Protein AF-A0A2R3J5T4-F1 (afdb_monomer)

Structure (mmCIF, N/CA/C/O backbone):
data_AF-A0A2R3J5T4-F1
#
_entry.id   AF-A0A2R3J5T4-F1
#
loop_
_atom_site.group_PDB
_atom_site.id
_atom_site.type_symbol
_atom_site.label_atom_id
_atom_site.label_alt_id
_atom_site.label_comp_id
_atom_site.label_asym_id
_atom_site.label_entity_id
_atom_site.label_seq_id
_atom_site.pdbx_PDB_ins_code
_atom_site.Cartn_x
_atom_site.Cartn_y
_atom_site.Cartn_z
_atom_site.occupancy
_atom_site.B_iso_or_equiv
_atom_site.auth_seq_id
_atom_site.auth_comp_id
_atom_site.auth_asym_id
_atom_site.auth_atom_id
_atom_site.pdbx_PDB_model_num
ATOM 1 N N . MET A 1 1 ? -7.617 -5.699 -31.064 1.00 36.50 1 MET A N 1
ATOM 2 C CA . MET A 1 1 ? -8.218 -4.604 -30.279 1.00 36.50 1 MET A CA 1
ATOM 3 C C . MET A 1 1 ? -7.079 -3.881 -29.581 1.00 36.50 1 MET A C 1
ATOM 5 O O . MET A 1 1 ? -6.559 -4.405 -28.608 1.00 36.50 1 MET A O 1
ATOM 9 N N . MET A 1 2 ? -6.575 -2.788 -30.160 1.00 44.34 2 MET A N 1
ATOM 10 C CA . MET A 1 2 ? -5.484 -2.018 -29.552 1.00 44.34 2 MET A CA 1
ATOM 11 C C . MET A 1 2 ? -6.089 -1.100 -28.495 1.00 44.34 2 MET A C 1
ATOM 13 O O . MET A 1 2 ? -6.813 -0.168 -28.833 1.00 44.34 2 MET A O 1
ATOM 17 N N . GLY A 1 3 ? -5.828 -1.404 -27.223 1.00 58.00 3 GLY A N 1
ATOM 18 C CA . GLY A 1 3 ? -5.990 -0.423 -26.159 1.00 58.00 3 GLY A CA 1
ATOM 19 C C . GLY A 1 3 ? -5.060 0.750 -26.448 1.00 58.00 3 GLY A C 1
ATOM 20 O O . GLY A 1 3 ? -3.893 0.540 -26.791 1.00 58.00 3 GLY A O 1
ATOM 21 N N . VAL A 1 4 ? -5.602 1.964 -26.366 1.00 61.31 4 VAL A N 1
ATOM 22 C CA . VAL A 1 4 ? -4.832 3.206 -26.446 1.00 61.31 4 VAL A CA 1
ATOM 23 C C . VAL A 1 4 ? -3.703 3.103 -25.423 1.00 61.31 4 VAL A C 1
ATOM 25 O O . VAL A 1 4 ? -3.964 2.919 -24.234 1.00 61.31 4 VAL A O 1
ATOM 28 N N . GLN A 1 5 ? -2.456 3.124 -25.894 1.00 51.78 5 GLN A N 1
ATOM 29 C CA . GLN A 1 5 ? -1.310 3.255 -25.001 1.00 51.78 5 GLN A CA 1
ATOM 30 C C . GLN A 1 5 ? -1.425 4.643 -24.367 1.00 51.78 5 GLN A C 1
ATOM 32 O O . GLN A 1 5 ? -1.584 5.606 -25.122 1.00 51.78 5 GLN A O 1
ATOM 37 N N . PRO A 1 6 ? -1.425 4.762 -23.032 1.00 54.03 6 PRO A N 1
ATOM 38 C CA . PRO A 1 6 ? -1.503 6.068 -22.401 1.00 54.03 6 PRO A CA 1
ATOM 39 C C . PRO A 1 6 ? -0.295 6.900 -22.858 1.00 54.03 6 PRO A C 1
ATOM 41 O O . PRO A 1 6 ? 0.839 6.419 -22.869 1.00 54.03 6 PRO A O 1
ATOM 44 N N . GLU A 1 7 ? -0.579 8.103 -23.356 1.00 53.91 7 GLU A N 1
ATOM 45 C CA . GLU A 1 7 ? 0.400 9.039 -23.927 1.00 53.91 7 GLU A CA 1
ATOM 46 C C . GLU A 1 7 ? 1.378 9.573 -22.869 1.00 53.91 7 GLU A C 1
ATOM 48 O O . GLU A 1 7 ? 2.552 9.801 -23.159 1.00 53.91 7 GLU A O 1
ATOM 53 N N . ASP A 1 8 ? 0.907 9.628 -21.625 1.00 53.88 8 ASP A N 1
ATOM 54 C CA . ASP A 1 8 ? 1.688 9.812 -20.412 1.00 53.88 8 ASP A CA 1
ATOM 55 C C . ASP A 1 8 ? 1.848 8.443 -19.737 1.00 53.88 8 ASP A C 1
ATOM 57 O O . ASP A 1 8 ? 0.887 7.683 -19.653 1.00 53.88 8 ASP A O 1
ATOM 61 N N . GLY A 1 9 ? 3.061 8.084 -1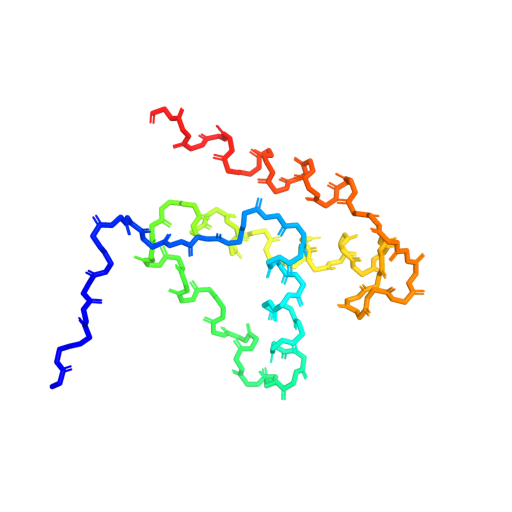9.309 1.00 56.16 9 GLY A N 1
ATOM 62 C CA . GLY A 1 9 ? 3.403 6.738 -18.821 1.00 56.16 9 GLY A CA 1
ATOM 63 C C . GLY A 1 9 ? 2.417 6.127 -17.811 1.00 56.16 9 GLY A C 1
ATOM 64 O O . GLY A 1 9 ? 1.638 6.820 -17.170 1.00 56.16 9 GLY A O 1
ATOM 65 N N . PHE A 1 10 ? 2.453 4.798 -17.658 1.00 62.53 10 PHE A N 1
ATOM 66 C CA . PHE A 1 10 ? 1.541 4.060 -16.776 1.00 62.53 10 PHE A CA 1
ATOM 67 C C . PHE A 1 10 ? 1.381 4.727 -15.397 1.00 62.53 10 PHE A C 1
ATOM 69 O O . PHE A 1 10 ? 2.316 4.735 -14.596 1.00 62.53 10 PHE A O 1
ATOM 76 N N . CYS A 1 11 ? 0.182 5.251 -15.113 1.00 79.00 11 CYS A N 1
ATOM 77 C CA . CYS A 1 11 ? -0.117 5.846 -13.815 1.00 79.00 11 CYS A CA 1
ATOM 78 C C . CYS A 1 11 ? 0.000 4.792 -12.709 1.00 79.00 11 CYS A C 1
ATOM 80 O O . CYS A 1 11 ? -0.559 3.693 -12.803 1.00 79.00 11 CYS A O 1
ATOM 82 N N . THR A 1 12 ? 0.730 5.143 -11.656 1.00 89.50 12 THR A N 1
ATOM 83 C CA . THR A 1 12 ? 0.873 4.344 -10.436 1.00 89.50 12 THR A CA 1
ATOM 84 C C . THR A 1 12 ? 0.022 4.953 -9.319 1.00 89.50 12 THR A C 1
ATOM 86 O O . THR A 1 12 ? -0.374 6.115 -9.440 1.00 89.50 12 THR A O 1
ATOM 89 N N . PRO A 1 13 ? -0.309 4.209 -8.245 1.00 94.00 13 PRO A N 1
ATOM 90 C CA . PRO A 1 13 ? -0.960 4.789 -7.080 1.00 94.00 13 PRO A CA 1
ATOM 91 C C . PRO A 1 13 ? -0.171 5.993 -6.563 1.00 94.00 13 PRO A C 1
ATOM 93 O O . PRO A 1 13 ? 0.971 5.853 -6.124 1.00 94.00 13 PRO A O 1
ATOM 96 N N . SER A 1 14 ? -0.759 7.184 -6.656 1.00 91.12 14 SER A N 1
ATOM 97 C CA . SER A 1 14 ? -0.060 8.438 -6.359 1.00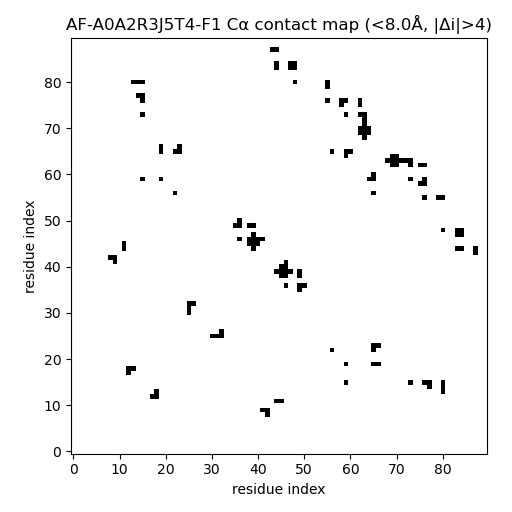 91.12 14 SER A CA 1
ATOM 98 C C . SER A 1 14 ? -0.225 8.869 -4.901 1.00 91.12 14 SER A C 1
ATOM 100 O O . SER A 1 14 ? 0.635 9.570 -4.358 1.00 91.12 14 SER A O 1
ATOM 102 N N . ASP A 1 15 ? -1.302 8.404 -4.264 1.00 94.44 15 ASP A N 1
ATOM 103 C CA . ASP A 1 15 ? -1.677 8.698 -2.887 1.00 94.44 15 ASP A CA 1
ATOM 104 C C . ASP A 1 15 ? -2.344 7.480 -2.190 1.00 94.44 15 ASP A C 1
ATOM 106 O O . ASP A 1 15 ? -2.627 6.459 -2.831 1.00 94.44 15 ASP A O 1
ATOM 110 N N . PRO A 1 16 ? -2.614 7.549 -0.871 1.00 96.56 16 PRO A N 1
ATOM 111 C CA . PRO A 1 16 ? -3.259 6.457 -0.146 1.00 96.56 16 PRO A CA 1
ATOM 112 C C . PRO A 1 16 ? -4.683 6.136 -0.612 1.00 96.56 16 PRO A C 1
ATOM 114 O O . PRO A 1 16 ? -5.146 5.016 -0.420 1.00 96.56 16 PRO A O 1
ATOM 117 N N . SER A 1 17 ? -5.401 7.085 -1.217 1.00 95.62 17 SER A N 1
ATOM 118 C CA . SER A 1 17 ? -6.735 6.828 -1.770 1.00 95.62 17 SER A CA 1
ATOM 119 C C . SER A 1 17 ? -6.638 5.930 -3.003 1.00 95.62 17 SER A C 1
ATOM 121 O O . SER A 1 17 ? -7.381 4.949 -3.118 1.00 95.62 17 SER A O 1
ATOM 123 N N . ASP A 1 18 ? -5.672 6.200 -3.886 1.00 95.50 18 ASP A N 1
ATOM 124 C CA . ASP A 1 18 ? -5.334 5.346 -5.023 1.00 95.50 18 ASP A CA 1
ATOM 125 C C . ASP A 1 18 ? -4.904 3.951 -4.565 1.00 95.50 18 ASP A C 1
ATOM 127 O O . ASP A 1 18 ? -5.454 2.953 -5.039 1.00 95.50 18 ASP A O 1
ATOM 131 N N . LEU A 1 19 ? -3.978 3.877 -3.600 1.00 96.44 19 LEU A N 1
ATOM 132 C CA . LEU A 1 19 ? -3.523 2.611 -3.023 1.00 96.44 19 LEU A CA 1
ATOM 133 C C . LEU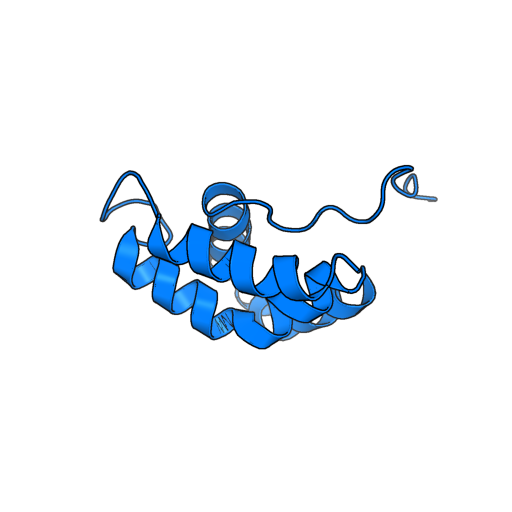 A 1 19 ? -4.705 1.829 -2.436 1.00 96.44 19 LEU A C 1
ATOM 135 O O . LEU A 1 19 ? -4.906 0.666 -2.776 1.00 96.44 19 LEU A O 1
ATOM 139 N N . GLY A 1 20 ? -5.552 2.475 -1.633 1.00 96.31 20 GLY A N 1
ATOM 140 C CA . GLY A 1 20 ? -6.720 1.843 -1.023 1.00 96.31 20 GLY A CA 1
ATOM 141 C C . GLY A 1 20 ? -7.739 1.320 -2.030 1.00 96.31 20 GLY A C 1
ATOM 142 O O . GLY A 1 20 ? -8.425 0.335 -1.758 1.00 96.31 20 GLY A O 1
ATOM 143 N N . ARG A 1 21 ? -7.875 1.938 -3.213 1.00 95.75 21 ARG A N 1
ATOM 144 C CA . ARG A 1 21 ? -8.691 1.365 -4.301 1.00 95.75 21 ARG A CA 1
ATOM 145 C C . ARG A 1 21 ? -8.082 0.061 -4.821 1.00 95.75 21 ARG A C 1
ATOM 147 O O . ARG A 1 21 ? -8.822 -0.905 -4.995 1.00 95.75 21 ARG A O 1
ATOM 154 N N . CYS A 1 22 ? -6.764 0.007 -5.013 1.00 96.19 22 CYS A N 1
ATOM 155 C CA . CYS A 1 22 ? -6.072 -1.218 -5.415 1.00 96.19 22 CYS A CA 1
ATOM 156 C C . CYS A 1 22 ? -6.169 -2.317 -4.347 1.00 96.19 22 CYS A C 1
ATOM 158 O O . CYS A 1 22 ? -6.509 -3.448 -4.676 1.00 96.19 22 CYS A O 1
ATOM 160 N N . LEU A 1 23 ? -5.926 -1.998 -3.073 1.00 96.94 23 LEU A N 1
ATOM 161 C CA . LEU A 1 23 ? -5.982 -2.984 -1.988 1.00 96.94 23 LEU A CA 1
ATOM 162 C C . LEU A 1 23 ? -7.395 -3.561 -1.829 1.00 96.94 23 LEU A C 1
ATOM 164 O O . LEU A 1 23 ? -7.554 -4.777 -1.792 1.00 96.94 23 LEU A O 1
ATOM 168 N N . ARG A 1 24 ? -8.438 -2.718 -1.859 1.00 96.38 24 ARG A N 1
ATOM 169 C CA . ARG A 1 24 ? -9.837 -3.185 -1.831 1.00 96.38 24 ARG A CA 1
ATOM 170 C C . ARG A 1 24 ? -10.191 -4.074 -3.020 1.00 96.38 24 ARG A C 1
ATOM 172 O O . ARG A 1 24 ? -10.890 -5.065 -2.837 1.00 96.38 24 ARG A O 1
ATOM 179 N N . LEU A 1 25 ? -9.707 -3.755 -4.223 1.00 96.12 25 LEU A N 1
ATOM 180 C CA . LEU A 1 25 ? -9.892 -4.618 -5.394 1.00 96.12 25 LEU A CA 1
ATOM 181 C C . LEU A 1 25 ? -9.300 -6.013 -5.155 1.00 96.12 25 LEU A C 1
ATOM 183 O O . LEU A 1 25 ? -9.938 -7.007 -5.482 1.00 96.12 25 LEU A O 1
ATOM 187 N N . LEU A 1 26 ? -8.109 -6.087 -4.563 1.00 96.06 26 LEU A N 1
ATOM 188 C CA . LEU A 1 26 ? -7.448 -7.355 -4.264 1.00 96.06 26 LEU A CA 1
ATOM 189 C C . LEU A 1 26 ? -8.114 -8.129 -3.117 1.00 96.06 26 LEU A C 1
ATOM 191 O O . LEU A 1 26 ? -8.078 -9.355 -3.123 1.00 96.06 26 LEU A O 1
ATOM 195 N N . GLU A 1 27 ? -8.738 -7.452 -2.149 1.00 94.31 27 GLU A N 1
ATOM 196 C CA . GLU A 1 27 ? -9.589 -8.115 -1.148 1.00 94.31 27 GLU A CA 1
ATOM 197 C C . GLU A 1 27 ? -10.863 -8.704 -1.774 1.00 94.31 27 GLU A C 1
ATOM 199 O O . GLU A 1 27 ? -11.298 -9.786 -1.385 1.00 94.31 27 GLU A O 1
ATOM 204 N N . LEU A 1 28 ? -11.436 -8.028 -2.776 1.00 96.19 28 LEU A N 1
ATOM 205 C CA . LEU A 1 28 ? -12.612 -8.511 -3.509 1.00 96.19 28 LEU A CA 1
ATOM 206 C C . LEU A 1 28 ? -12.285 -9.624 -4.516 1.00 96.19 28 LEU A C 1
ATOM 208 O O . LEU A 1 28 ? -13.151 -10.446 -4.807 1.00 96.19 28 LEU A O 1
ATOM 212 N N . VAL A 1 29 ? -11.064 -9.640 -5.057 1.00 96.69 29 VAL A N 1
ATOM 213 C CA . VAL A 1 29 ? -10.595 -10.609 -6.061 1.00 96.69 29 VAL A CA 1
ATOM 214 C C . VAL A 1 29 ? -9.273 -11.232 -5.590 1.00 96.69 29 VAL A C 1
ATOM 216 O O . VAL A 1 29 ? -8.195 -10.869 -6.077 1.00 96.69 29 VAL A O 1
ATOM 219 N N . PRO A 1 30 ? -9.315 -12.149 -4.607 1.00 93.81 30 PRO A N 1
ATOM 220 C CA . PRO A 1 30 ? -8.119 -12.683 -3.955 1.00 93.81 30 PRO A CA 1
ATOM 221 C C . PRO A 1 30 ? -7.180 -13.430 -4.910 1.00 93.81 30 PRO A C 1
ATOM 223 O O . PRO A 1 30 ? -5.971 -13.459 -4.682 1.00 93.81 30 PRO A O 1
ATOM 226 N N . GLU A 1 31 ? -7.687 -13.967 -6.020 1.00 95.44 31 GLU A N 1
ATOM 227 C CA . GLU A 1 31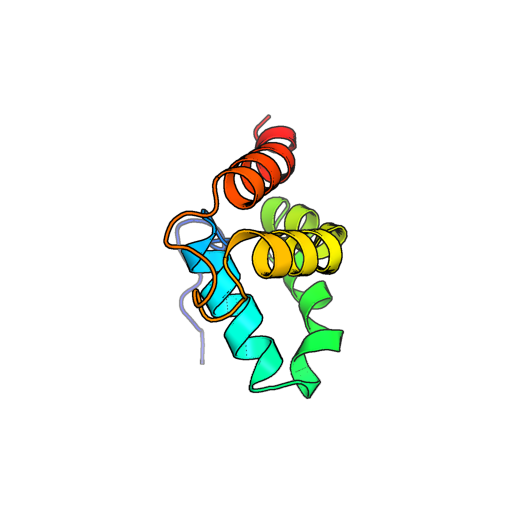 ? -6.894 -14.608 -7.074 1.00 95.44 31 GLU A CA 1
ATOM 228 C C . GLU A 1 31 ? -5.891 -13.642 -7.724 1.00 95.44 31 GLU A C 1
ATOM 230 O O . GLU A 1 31 ? -4.898 -14.072 -8.312 1.00 95.44 31 GLU A O 1
ATOM 235 N N . TRP A 1 32 ? -6.132 -12.331 -7.630 1.00 95.62 32 TRP A N 1
ATOM 236 C CA . TRP A 1 32 ? -5.241 -11.311 -8.180 1.00 95.62 32 TRP A CA 1
ATOM 237 C C . TRP A 1 32 ? -4.143 -10.889 -7.202 1.00 95.62 32 TRP A C 1
ATOM 239 O O . TRP A 1 32 ? -3.152 -10.312 -7.646 1.00 95.62 32 TRP A O 1
ATOM 249 N N . LYS A 1 33 ? -4.242 -11.221 -5.903 1.00 93.94 33 LYS A N 1
ATOM 250 C CA . LYS A 1 33 ? -3.209 -10.875 -4.904 1.00 93.94 33 LYS A CA 1
ATOM 251 C C . LYS A 1 33 ? -1.832 -11.398 -5.316 1.00 93.94 33 LYS A C 1
ATOM 253 O O . LYS A 1 33 ? -0.861 -10.651 -5.305 1.00 93.94 33 LYS A O 1
ATOM 258 N N . ALA A 1 34 ? -1.763 -12.648 -5.777 1.00 92.44 34 ALA A N 1
ATOM 259 C CA . ALA A 1 34 ? -0.516 -13.268 -6.234 1.00 92.44 34 ALA A CA 1
ATOM 260 C C . ALA A 1 34 ? 0.044 -12.658 -7.535 1.00 92.44 34 ALA A C 1
ATOM 262 O O . ALA A 1 34 ? 1.210 -12.870 -7.860 1.00 92.44 34 ALA A O 1
ATOM 263 N N . ARG A 1 35 ? -0.779 -11.908 -8.278 1.00 95.62 35 ARG A N 1
ATOM 264 C CA . ARG A 1 35 ? -0.446 -11.333 -9.587 1.00 95.62 35 ARG A CA 1
ATOM 265 C C . ARG A 1 35 ? -0.042 -9.866 -9.520 1.00 95.62 35 ARG A C 1
ATOM 267 O O . ARG A 1 35 ? 0.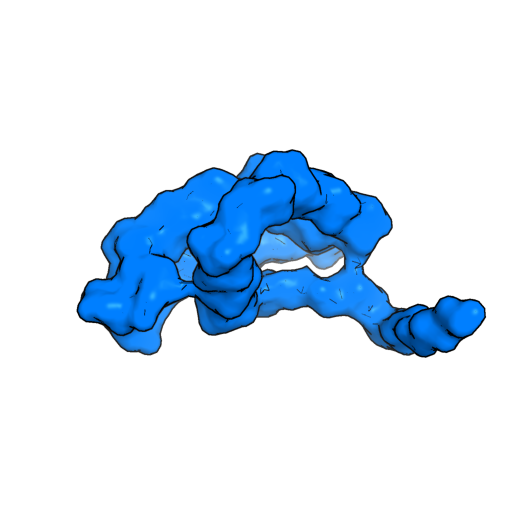382 -9.320 -10.530 1.00 95.62 35 ARG A O 1
ATOM 274 N N . ILE A 1 36 ? -0.139 -9.214 -8.358 1.00 95.19 36 ILE A N 1
ATOM 27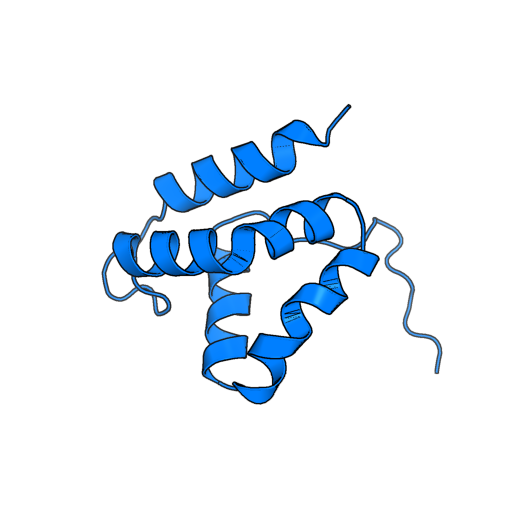5 C CA . ILE A 1 36 ? 0.184 -7.784 -8.243 1.00 95.19 36 ILE A CA 1
ATOM 276 C C . ILE A 1 36 ? 1.628 -7.478 -8.661 1.00 95.19 36 ILE A C 1
ATOM 278 O O . ILE A 1 36 ? 1.889 -6.438 -9.256 1.00 95.19 36 ILE A O 1
ATOM 282 N N . SER A 1 37 ? 2.550 -8.419 -8.448 1.00 95.31 37 SER A N 1
ATOM 283 C CA . SER A 1 37 ? 3.948 -8.325 -8.880 1.00 95.31 37 SER A CA 1
ATOM 284 C C . SER A 1 37 ? 4.112 -8.183 -10.398 1.00 95.31 37 SER A C 1
ATOM 286 O O . SER A 1 37 ? 5.096 -7.590 -10.841 1.00 95.31 37 SER A O 1
ATOM 288 N N . GLU A 1 38 ? 3.141 -8.637 -11.202 1.00 95.88 38 GLU A N 1
ATOM 289 C CA . GLU A 1 38 ? 3.131 -8.443 -12.658 1.00 95.88 38 GLU A CA 1
ATOM 290 C C . GLU A 1 38 ? 3.113 -6.953 -13.025 1.00 95.88 38 GLU A C 1
ATOM 292 O O . GLU A 1 38 ? 3.652 -6.581 -14.065 1.00 95.88 38 GLU A O 1
ATOM 297 N N . MET A 1 39 ? 2.595 -6.075 -12.153 1.00 94.56 39 MET A N 1
ATOM 298 C CA . MET A 1 39 ? 2.575 -4.634 -12.412 1.00 94.56 39 MET A CA 1
A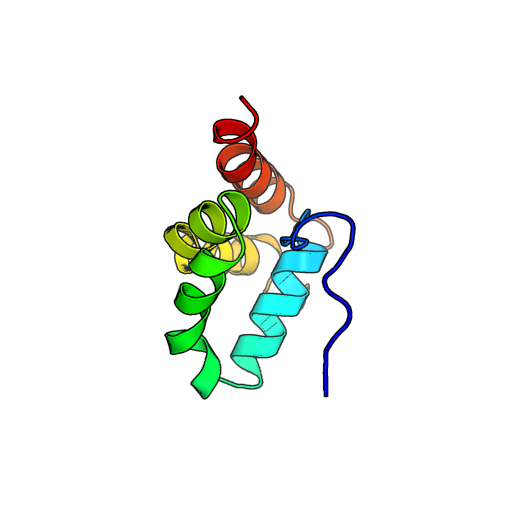TOM 299 C C . MET A 1 39 ? 3.974 -4.023 -12.539 1.00 94.56 39 MET A C 1
ATOM 301 O O . MET A 1 39 ? 4.112 -2.967 -13.152 1.00 94.56 39 MET A O 1
ATOM 305 N N . ALA A 1 40 ? 5.028 -4.689 -12.049 1.00 93.12 40 ALA A N 1
ATOM 306 C CA . ALA A 1 40 ? 6.410 -4.225 -12.190 1.00 93.12 40 ALA A CA 1
ATOM 307 C C . ALA A 1 40 ? 6.832 -3.961 -13.650 1.00 93.12 40 ALA A C 1
ATOM 309 O O . ALA A 1 40 ? 7.730 -3.153 -13.889 1.00 93.12 40 ALA A O 1
ATOM 310 N N . ILE A 1 41 ? 6.181 -4.596 -14.636 1.00 91.81 41 ILE A N 1
ATOM 311 C CA . ILE A 1 41 ? 6.466 -4.373 -16.065 1.00 91.81 41 ILE A CA 1
ATOM 312 C C . ILE A 1 41 ? 6.024 -2.986 -16.555 1.00 91.81 41 ILE A C 1
ATOM 314 O O . ILE A 1 41 ? 6.467 -2.534 -17.608 1.00 91.81 41 ILE A O 1
ATOM 318 N N . HIS A 1 42 ? 5.165 -2.300 -15.798 1.00 89.44 42 HIS A N 1
ATOM 319 C CA . HIS A 1 42 ? 4.574 -1.012 -16.154 1.00 89.44 42 HIS A CA 1
ATOM 320 C C . HIS A 1 42 ? 5.410 0.188 -15.685 1.00 89.44 42 HIS A C 1
ATOM 322 O O . HIS A 1 42 ? 4.908 1.300 -15.573 1.00 89.44 42 HIS A O 1
ATOM 328 N N . GLY A 1 43 ? 6.708 -0.008 -15.446 1.00 87.12 43 GLY A N 1
ATOM 329 C CA . GLY A 1 43 ? 7.663 1.068 -15.188 1.00 87.12 43 GLY A CA 1
ATOM 330 C C . GLY A 1 43 ? 8.247 1.060 -13.779 1.00 87.12 43 GLY A C 1
ATOM 331 O O . GLY A 1 43 ? 7.838 0.302 -12.900 1.00 87.12 43 GLY A O 1
ATOM 332 N N . ARG A 1 44 ? 9.248 1.926 -13.570 1.00 88.38 44 ARG A N 1
ATOM 333 C CA . ARG A 1 44 ? 10.070 1.945 -12.346 1.00 88.38 44 ARG A CA 1
ATOM 334 C C . ARG A 1 44 ? 9.252 2.216 -11.087 1.00 88.38 44 ARG A C 1
ATOM 336 O O . ARG A 1 44 ? 9.513 1.607 -10.059 1.00 88.38 44 ARG A O 1
ATOM 343 N N . GLU A 1 45 ? 8.257 3.093 -11.176 1.00 89.25 45 GLU A N 1
ATOM 344 C CA . GLU A 1 45 ? 7.389 3.412 -10.042 1.00 89.25 45 GLU A CA 1
ATOM 345 C C . GLU A 1 45 ? 6.534 2.214 -9.622 1.00 89.25 45 GLU A C 1
ATOM 347 O O . GLU A 1 45 ? 6.474 1.899 -8.436 1.00 89.25 45 GLU A O 1
ATOM 352 N N . TRP A 1 46 ? 5.935 1.495 -10.579 1.00 93.38 46 TRP A N 1
ATOM 353 C CA . TRP A 1 46 ? 5.172 0.289 -10.269 1.00 93.38 46 TRP A CA 1
ATOM 354 C C . TRP A 1 46 ? 6.083 -0.789 -9.689 1.00 93.38 46 TRP A C 1
ATOM 356 O O . TRP A 1 46 ? 5.746 -1.362 -8.659 1.00 93.38 46 TRP A O 1
ATOM 366 N N . ALA A 1 47 ? 7.258 -1.014 -10.285 1.00 93.38 47 ALA A N 1
ATOM 367 C CA . ALA A 1 47 ? 8.249 -1.954 -9.761 1.00 93.38 47 ALA A CA 1
ATOM 368 C C . ALA A 1 47 ? 8.655 -1.629 -8.308 1.00 93.38 47 ALA A C 1
ATOM 370 O O . ALA A 1 47 ? 8.768 -2.525 -7.468 1.00 93.38 47 ALA A O 1
ATOM 371 N N . ALA A 1 48 ? 8.817 -0.344 -7.986 1.00 93.62 48 ALA A N 1
ATOM 372 C CA . ALA A 1 48 ? 9.144 0.107 -6.640 1.00 93.62 48 ALA A CA 1
ATOM 373 C C . ALA A 1 48 ? 7.978 -0.104 -5.660 1.00 93.62 48 ALA A C 1
ATOM 375 O O . ALA A 1 48 ? 8.189 -0.620 -4.565 1.00 93.62 48 ALA A O 1
ATOM 376 N N . LEU A 1 49 ? 6.743 0.224 -6.050 1.00 95.56 49 LEU A N 1
ATOM 377 C CA . LEU A 1 49 ? 5.569 0.024 -5.197 1.00 95.56 49 LEU A CA 1
ATOM 378 C C . LEU A 1 49 ? 5.287 -1.457 -4.936 1.00 95.56 49 LEU A C 1
ATOM 380 O O . LEU A 1 49 ? 5.079 -1.840 -3.788 1.00 95.56 49 LEU A O 1
ATOM 384 N N . VAL A 1 50 ? 5.314 -2.309 -5.967 1.00 96.19 50 VAL A N 1
ATOM 385 C CA . VAL A 1 50 ? 4.965 -3.728 -5.790 1.00 96.19 50 VAL A CA 1
ATOM 386 C C . VAL A 1 50 ? 6.007 -4.513 -5.000 1.00 96.19 50 VAL A C 1
ATOM 388 O O . VAL A 1 50 ? 5.658 -5.493 -4.350 1.00 96.19 50 VAL A O 1
ATOM 391 N N . SER A 1 51 ? 7.268 -4.067 -4.990 1.00 96.56 51 SER A N 1
ATOM 392 C CA . SER A 1 51 ? 8.295 -4.654 -4.114 1.00 96.56 51 SER A CA 1
ATOM 393 C C . SER A 1 51 ? 8.077 -4.340 -2.628 1.00 96.56 51 SER A C 1
ATOM 395 O O . SER A 1 51 ? 8.598 -5.059 -1.780 1.00 96.56 51 SER A O 1
ATOM 397 N N . HIS A 1 52 ? 7.260 -3.330 -2.314 1.00 97.25 52 HIS A N 1
ATOM 398 C CA . HIS A 1 52 ? 6.871 -2.939 -0.955 1.00 97.25 52 HIS A CA 1
ATOM 399 C C . HIS A 1 52 ? 5.362 -3.119 -0.710 1.00 97.25 52 HIS A C 1
ATOM 401 O O . HIS A 1 52 ? 4.802 -2.507 0.196 1.00 97.25 52 HIS A O 1
ATOM 407 N N . TRP A 1 53 ? 4.678 -3.933 -1.523 1.00 97.12 53 TRP A N 1
ATOM 408 C CA . TRP A 1 53 ? 3.213 -4.000 -1.515 1.00 97.12 53 TRP A CA 1
ATOM 409 C C . TRP A 1 53 ? 2.634 -4.429 -0.165 1.00 97.12 53 TRP A C 1
ATOM 411 O O . TRP A 1 53 ? 1.711 -3.796 0.335 1.00 97.12 53 TRP A O 1
ATOM 421 N N . GLU A 1 54 ? 3.205 -5.475 0.437 1.00 96.88 54 GLU A N 1
ATOM 422 C CA . GLU A 1 54 ? 2.760 -5.997 1.735 1.00 96.88 54 GLU A CA 1
ATOM 423 C C . GLU A 1 54 ? 2.977 -4.980 2.862 1.00 96.88 54 GLU A C 1
ATOM 425 O O . GLU A 1 54 ? 2.120 -4.791 3.719 1.00 96.88 54 GLU A O 1
ATOM 430 N N . GLU A 1 55 ? 4.101 -4.259 2.824 1.00 97.88 55 GLU A N 1
ATOM 431 C CA . GLU A 1 55 ? 4.389 -3.188 3.779 1.00 97.88 55 GLU A CA 1
ATOM 432 C C . GLU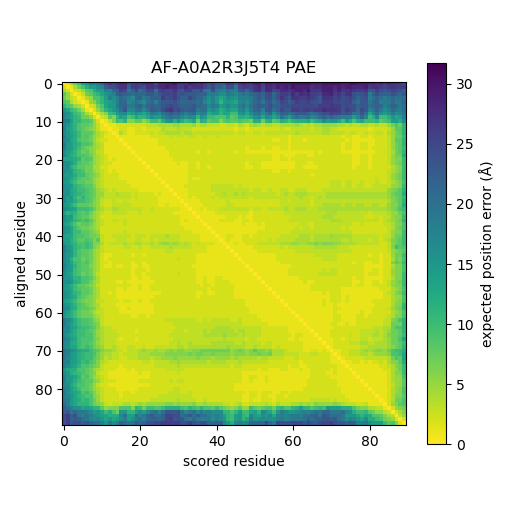 A 1 55 ? 3.359 -2.058 3.667 1.00 97.88 55 GLU A C 1
ATOM 434 O O . GLU A 1 55 ? 2.832 -1.593 4.675 1.00 97.88 55 GLU A O 1
ATOM 439 N N . LEU A 1 56 ? 3.057 -1.625 2.439 1.00 97.88 56 LEU A N 1
ATOM 440 C CA . LEU A 1 56 ? 2.067 -0.583 2.175 1.00 97.88 56 LEU A CA 1
ATOM 441 C C . LEU A 1 56 ? 0.650 -1.022 2.567 1.00 97.88 56 LEU A C 1
ATOM 443 O O . LEU A 1 56 ? -0.106 -0.201 3.084 1.00 97.88 56 LEU A O 1
ATOM 447 N N . HIS A 1 57 ? 0.298 -2.296 2.351 1.00 97.62 57 HIS A N 1
ATOM 448 C CA . HIS A 1 57 ? -0.974 -2.873 2.799 1.00 97.62 57 HIS A CA 1
ATOM 449 C C . HIS A 1 57 ? -1.096 -2.789 4.320 1.00 97.62 57 HIS A C 1
ATOM 451 O O . HIS A 1 57 ? -2.028 -2.154 4.814 1.00 97.62 57 HIS A O 1
ATOM 457 N N . GLN A 1 58 ? -0.114 -3.326 5.048 1.00 98.06 58 GLN A N 1
ATOM 458 C CA . GLN A 1 58 ? -0.119 -3.329 6.510 1.00 98.06 58 GLN A CA 1
ATOM 459 C C . GLN A 1 58 ? -0.145 -1.907 7.082 1.00 98.06 58 GLN A C 1
ATOM 461 O O . GLN A 1 58 ? -0.927 -1.611 7.983 1.00 98.06 58 GLN A O 1
ATOM 466 N N . LEU A 1 59 ? 0.669 -1.002 6.529 1.00 97.94 59 LEU A N 1
ATOM 467 C CA . LEU A 1 59 ? 0.727 0.387 6.977 1.00 97.94 59 LEU A CA 1
ATOM 468 C C . LEU A 1 59 ? -0.620 1.099 6.794 1.00 97.94 59 LEU A C 1
ATOM 470 O O . LEU A 1 59 ? -1.059 1.814 7.697 1.00 97.94 59 LEU A O 1
ATOM 474 N N . MET A 1 60 ? -1.286 0.877 5.657 1.0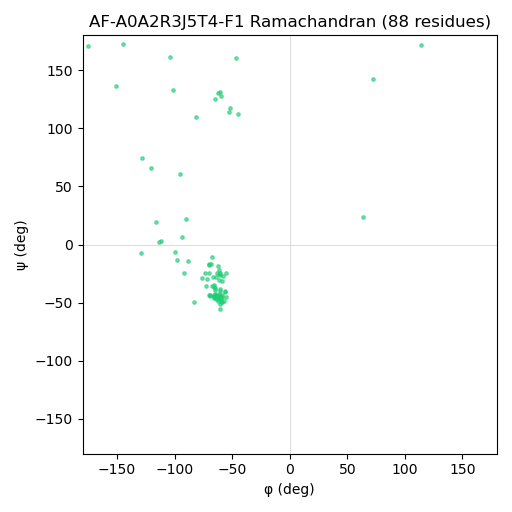0 97.81 60 MET A N 1
ATOM 475 C CA . MET A 1 60 ? -2.602 1.448 5.389 1.00 97.81 60 MET A CA 1
ATOM 476 C C . MET A 1 60 ? -3.685 0.838 6.284 1.00 97.81 60 MET A C 1
ATOM 478 O O . MET A 1 60 ? -4.517 1.579 6.817 1.00 97.81 60 MET A O 1
ATOM 482 N N . ASP A 1 61 ? -3.678 -0.486 6.476 1.00 97.94 61 ASP A N 1
ATOM 483 C CA . ASP A 1 61 ? -4.638 -1.138 7.364 1.00 97.94 61 ASP A CA 1
ATOM 484 C C . ASP A 1 61 ? -4.487 -0.640 8.804 1.00 97.94 61 ASP A C 1
ATOM 486 O O . ASP A 1 61 ? -5.483 -0.297 9.442 1.00 97.94 61 ASP A O 1
ATOM 490 N N . ASP A 1 62 ? -3.260 -0.513 9.306 1.00 97.94 62 ASP A N 1
ATOM 491 C CA . ASP A 1 62 ? -2.993 -0.011 10.655 1.00 97.94 62 ASP A CA 1
ATOM 492 C C . ASP A 1 62 ? -3.380 1.461 10.831 1.00 97.94 62 ASP A C 1
ATOM 494 O O . ASP A 1 62 ? -3.794 1.871 11.916 1.00 97.94 62 ASP A O 1
ATOM 498 N N . GLU A 1 63 ? -3.213 2.280 9.792 1.00 97.81 63 GLU A N 1
ATOM 499 C CA . GLU A 1 63 ? -3.432 3.722 9.877 1.00 97.81 63 GLU A CA 1
ATOM 500 C C . GLU A 1 63 ? -4.898 4.127 9.713 1.00 97.81 63 GLU A C 1
ATOM 502 O O . GLU A 1 63 ? -5.409 4.896 10.526 1.00 97.81 63 GLU A O 1
ATOM 507 N N . VAL A 1 64 ? -5.575 3.624 8.680 1.00 97.50 64 VAL A N 1
ATOM 508 C CA . VAL A 1 64 ? -6.950 4.032 8.343 1.00 97.50 64 VAL A CA 1
ATOM 509 C C . VAL A 1 64 ? -7.908 2.862 8.149 1.00 97.50 64 VAL A C 1
ATOM 511 O O . VAL A 1 64 ? -9.113 3.088 8.058 1.00 97.50 64 VAL A O 1
ATOM 514 N N . GLY A 1 65 ? -7.416 1.621 8.148 1.00 97.00 65 GLY A N 1
ATOM 515 C CA . GLY A 1 65 ? -8.176 0.466 7.675 1.00 97.00 65 GLY A CA 1
ATOM 516 C C . GLY A 1 65 ? -8.310 0.499 6.153 1.00 97.00 65 GLY A C 1
ATOM 517 O O . GLY A 1 65 ? -8.499 1.558 5.552 1.00 97.00 65 GLY A O 1
ATOM 518 N N . ILE A 1 66 ? -8.242 -0.659 5.496 1.00 94.56 66 ILE A N 1
ATOM 519 C CA . ILE A 1 66 ? -8.347 -0.731 4.022 1.00 94.56 66 ILE A CA 1
ATOM 520 C C . ILE A 1 66 ? -9.670 -0.130 3.494 1.00 94.56 66 ILE A C 1
ATOM 522 O O . ILE A 1 66 ? -9.746 0.383 2.373 1.00 94.56 66 ILE A O 1
ATOM 526 N N . ASP A 1 67 ? -10.714 -0.149 4.320 1.00 94.00 67 ASP A N 1
ATOM 527 C CA . ASP A 1 67 ? -12.040 0.413 4.074 1.00 94.00 67 ASP A CA 1
ATOM 528 C C . ASP A 1 67 ? -12.234 1.851 4.596 1.00 94.00 67 ASP A C 1
ATOM 530 O O . ASP A 1 67 ? -13.341 2.378 4.493 1.00 94.00 67 ASP A O 1
ATOM 534 N N . TRP A 1 68 ? -11.177 2.499 5.102 1.00 94.94 68 TRP A N 1
ATOM 535 C CA . TRP A 1 68 ? -11.211 3.819 5.750 1.00 94.94 68 TRP A CA 1
ATOM 536 C C . TRP A 1 68 ? -12.044 3.868 7.046 1.00 94.94 68 TRP A C 1
ATOM 538 O O . TRP A 1 68 ? -12.511 4.931 7.457 1.00 94.94 68 TRP A O 1
ATOM 548 N N . SER A 1 69 ? -12.236 2.727 7.718 1.00 96.19 69 SER A N 1
ATOM 549 C CA . SER A 1 69 ? -13.003 2.648 8.970 1.00 96.19 69 SER A CA 1
ATOM 550 C C . SER A 1 69 ? -12.289 3.231 10.197 1.00 96.19 69 SER A C 1
ATOM 552 O O . SER A 1 69 ? -12.960 3.629 11.151 1.00 96.19 69 SER A O 1
ATOM 554 N N . LYS A 1 70 ? -10.949 3.295 10.200 1.00 96.38 70 LYS A N 1
ATOM 555 C CA . LYS A 1 70 ? -10.135 3.713 11.361 1.00 96.38 70 LYS A CA 1
ATOM 556 C C . LYS A 1 70 ? -9.704 5.185 11.307 1.00 96.38 70 LYS A C 1
ATOM 558 O O . LYS A 1 70 ? -9.270 5.724 12.323 1.00 96.38 70 LYS A O 1
ATOM 563 N N . GLY A 1 71 ? -9.837 5.859 10.162 1.00 94.19 71 GLY A N 1
ATOM 564 C CA . GLY A 1 71 ? -9.419 7.254 10.005 1.00 94.19 71 GLY A CA 1
ATOM 565 C C . GLY A 1 71 ? -9.777 7.861 8.649 1.00 94.19 71 GLY A C 1
ATOM 566 O O . GLY A 1 71 ? -10.213 7.169 7.737 1.00 94.19 71 GLY A O 1
ATOM 567 N N . ASN A 1 72 ? -9.586 9.176 8.514 1.00 93.31 72 ASN A N 1
ATOM 568 C CA . ASN A 1 72 ? -9.886 9.940 7.293 1.00 93.31 72 ASN A CA 1
ATOM 569 C C . ASN A 1 72 ? -8.634 10.475 6.573 1.00 93.31 72 ASN A C 1
ATOM 571 O O . ASN A 1 72 ? -8.756 11.192 5.582 1.00 93.31 72 ASN A O 1
ATOM 575 N N . SER A 1 73 ? -7.440 10.154 7.077 1.00 94.06 73 SER A N 1
ATOM 576 C CA . SER A 1 73 ? -6.159 10.585 6.519 1.00 94.06 73 SER A CA 1
ATOM 577 C C . SER A 1 73 ? -5.079 9.551 6.818 1.00 94.06 73 SER A C 1
ATOM 579 O O . SER A 1 73 ? -4.994 9.065 7.944 1.00 94.06 73 SER A O 1
ATOM 581 N N . ALA A 1 74 ? -4.257 9.240 5.816 1.00 96.06 74 ALA A N 1
ATOM 582 C CA . ALA A 1 74 ? -3.207 8.228 5.885 1.00 96.06 74 ALA A CA 1
ATOM 583 C C . ALA A 1 74 ? -1.823 8.854 5.620 1.00 96.06 74 ALA A C 1
ATOM 585 O O . ALA A 1 74 ? -1.201 8.627 4.579 1.00 96.06 74 ALA A O 1
ATOM 586 N N . LEU A 1 75 ? -1.378 9.731 6.528 1.00 96.81 75 LEU A N 1
ATOM 587 C CA . LEU A 1 75 ? -0.152 10.519 6.358 1.00 96.81 75 LEU A CA 1
ATOM 588 C C . LEU A 1 75 ? 1.098 9.633 6.304 1.00 96.81 75 LEU A C 1
ATOM 590 O O . LEU A 1 75 ? 1.937 9.836 5.431 1.00 96.81 75 LEU A O 1
ATOM 594 N N . ARG A 1 76 ? 1.207 8.628 7.180 1.00 97.81 76 ARG A N 1
ATOM 595 C CA . ARG A 1 76 ? 2.358 7.710 7.209 1.00 97.81 76 ARG A CA 1
ATOM 596 C C . ARG A 1 76 ? 2.421 6.886 5.931 1.00 97.81 76 ARG A C 1
ATOM 598 O O . ARG A 1 76 ? 3.489 6.741 5.339 1.00 97.81 76 ARG A O 1
ATOM 605 N N . THR A 1 77 ? 1.269 6.396 5.478 1.00 97.81 77 THR A N 1
ATOM 606 C CA . THR A 1 77 ? 1.142 5.680 4.205 1.00 97.81 77 THR A CA 1
ATOM 607 C C . THR A 1 77 ? 1.583 6.565 3.042 1.00 97.81 77 THR A C 1
ATOM 609 O O . THR A 1 77 ? 2.401 6.145 2.223 1.00 97.81 77 THR A O 1
ATOM 612 N N . TYR A 1 78 ? 1.117 7.816 2.998 1.00 97.06 78 TYR A N 1
ATOM 613 C CA . TYR A 1 78 ? 1.510 8.778 1.970 1.00 97.06 78 TYR A CA 1
ATOM 614 C C . TYR A 1 78 ? 3.018 9.047 1.983 1.00 97.06 78 TYR A C 1
ATOM 616 O O . TYR A 1 78 ? 3.673 8.919 0.950 1.00 97.06 78 TYR A O 1
ATOM 624 N N . GLU A 1 79 ? 3.592 9.370 3.143 1.00 96.94 79 GLU A N 1
ATOM 625 C CA . GLU A 1 79 ? 5.030 9.614 3.294 1.00 96.94 79 GLU A CA 1
ATOM 626 C C . GLU A 1 79 ? 5.854 8.413 2.823 1.00 96.94 79 GLU A C 1
ATOM 628 O O . GLU A 1 79 ? 6.842 8.586 2.101 1.00 96.94 79 GLU A O 1
ATOM 633 N N . ARG A 1 80 ? 5.414 7.190 3.144 1.00 97.25 80 ARG A N 1
ATOM 634 C CA . ARG A 1 80 ? 6.081 5.968 2.693 1.00 97.25 80 ARG A CA 1
ATOM 635 C C . ARG A 1 80 ? 5.996 5.787 1.179 1.00 97.25 80 ARG A C 1
ATOM 637 O O . ARG A 1 80 ? 7.021 5.514 0.553 1.00 97.25 80 ARG A O 1
ATOM 644 N N . MET A 1 81 ? 4.824 5.998 0.578 1.00 95.38 81 MET A N 1
ATOM 645 C CA . MET A 1 81 ? 4.656 5.965 -0.881 1.00 95.38 81 MET A CA 1
ATOM 646 C C . MET A 1 81 ? 5.561 6.993 -1.571 1.00 95.38 81 MET A C 1
ATOM 648 O O . MET A 1 81 ? 6.264 6.656 -2.527 1.00 95.38 81 MET A O 1
ATOM 652 N N . LYS A 1 82 ? 5.616 8.231 -1.058 1.00 94.12 82 LYS A N 1
ATOM 653 C CA . LYS A 1 82 ? 6.490 9.279 -1.603 1.00 94.12 82 LYS A CA 1
ATOM 654 C C . LYS A 1 82 ? 7.965 8.952 -1.432 1.00 94.12 82 LYS A C 1
ATOM 656 O O . LYS A 1 82 ? 8.730 9.265 -2.340 1.00 94.12 82 LYS A O 1
ATOM 661 N N . ALA A 1 83 ? 8.369 8.322 -0.331 1.00 94.56 83 ALA A N 1
ATOM 662 C CA . ALA A 1 83 ? 9.741 7.858 -0.157 1.00 94.56 83 ALA A CA 1
ATOM 663 C C . ALA A 1 83 ? 10.099 6.813 -1.225 1.00 94.56 83 ALA A C 1
ATOM 665 O O . ALA A 1 83 ? 11.093 6.982 -1.927 1.00 94.56 83 ALA A O 1
ATOM 666 N N . ILE A 1 84 ? 9.248 5.800 -1.426 1.00 93.50 84 ILE A N 1
ATOM 667 C CA . ILE A 1 84 ? 9.450 4.747 -2.437 1.00 93.50 84 ILE A CA 1
ATOM 668 C C . ILE A 1 84 ? 9.557 5.350 -3.846 1.00 93.50 84 ILE A C 1
ATOM 670 O O . ILE A 1 84 ? 10.502 5.060 -4.573 1.00 93.50 84 ILE A O 1
ATOM 674 N N . GLN A 1 85 ? 8.629 6.229 -4.228 1.00 85.69 85 GLN A N 1
ATOM 675 C CA . GLN A 1 85 ? 8.603 6.847 -5.562 1.00 85.69 85 GLN A CA 1
ATOM 676 C C . GLN A 1 85 ? 9.705 7.904 -5.757 1.00 85.69 85 GLN A C 1
ATOM 678 O O . GLN A 1 85 ? 10.263 8.043 -6.846 1.00 85.69 85 GLN A O 1
ATOM 683 N N . GLY A 1 86 ? 10.039 8.654 -4.705 1.00 71.19 86 GLY A N 1
ATOM 684 C CA . GLY A 1 86 ? 11.013 9.747 -4.729 1.00 71.19 86 GLY A CA 1
ATOM 685 C C . GLY A 1 86 ? 12.438 9.293 -5.040 1.00 71.19 86 GLY A C 1
ATOM 686 O O . GLY A 1 86 ? 13.185 10.044 -5.664 1.00 71.19 86 GLY A O 1
ATOM 687 N N . HIS A 1 87 ? 12.795 8.049 -4.706 1.00 59.62 87 HIS A N 1
ATOM 688 C CA . HIS A 1 87 ? 14.091 7.459 -5.057 1.00 59.62 87 HIS A CA 1
ATOM 689 C C . HIS A 1 87 ? 14.286 7.207 -6.565 1.00 59.62 87 HIS A C 1
ATOM 691 O O . HIS A 1 87 ? 15.405 6.925 -6.987 1.00 59.62 87 HIS A O 1
ATOM 697 N N . HIS A 1 88 ? 13.239 7.327 -7.390 1.00 52.38 88 HIS A N 1
ATOM 698 C CA . HIS A 1 88 ? 13.286 6.988 -8.820 1.00 52.38 88 HIS A CA 1
ATOM 699 C C . HIS A 1 88 ? 13.117 8.184 -9.771 1.00 52.38 88 HIS A C 1
ATOM 701 O O . HIS A 1 88 ? 13.138 8.002 -10.995 1.00 52.38 88 HIS A O 1
ATOM 707 N N . ARG A 1 89 ? 12.993 9.406 -9.230 1.00 51.28 89 ARG A N 1
ATOM 708 C CA . ARG A 1 89 ? 12.915 10.663 -9.991 1.00 51.28 89 ARG A CA 1
ATOM 709 C C . ARG A 1 89 ? 14.297 11.322 -10.112 1.00 51.28 89 ARG A C 1
ATOM 711 O O . ARG A 1 89 ? 14.499 12.437 -9.640 1.00 51.28 89 ARG A O 1
ATOM 718 N N . THR A 1 90 ? 15.236 10.609 -10.730 1.00 40.78 90 THR A N 1
ATOM 719 C CA . THR A 1 90 ? 16.530 11.116 -11.228 1.00 40.78 90 THR A CA 1
ATOM 720 C C . THR A 1 90 ? 16.810 10.524 -12.596 1.00 40.78 90 THR A C 1
ATOM 722 O O . THR A 1 90 ? 16.503 9.317 -12.779 1.00 40.78 90 THR A O 1
#

Mean predicted aligned error: 5.85 Å

Solvent-accessible surface area (backbone atoms only — not comparable to full-atom values): 5300 Å² total; per-residue (Å²): 136,84,75,81,74,67,91,61,72,70,84,55,70,83,44,52,69,48,42,33,54,54,53,48,51,31,71,74,39,59,85,45,55,84,50,51,62,63,48,35,80,54,39,72,60,32,35,46,49,48,77,42,40,69,59,54,49,52,48,34,39,74,50,13,29,65,85,47,80,67,36,95,66,45,64,69,43,32,55,51,52,48,54,56,47,58,77,66,77,121

Foldseek 3Di:
DDDPQPPPADDDQLAVVSLLVVVVVCVVVVVCVVVQCVQLVRDDLSNLCSVCVVVLQVLSCVQQRSVSPRHDDRVVSNVVSCVSNVVPPD

Secondary structure (DSSP, 8-state):
--PPPPSS------SHHHHHHHHHHHHH-GGGGGGGGGGGGG-HHHHHHHHTHHHHHHHHHHHH-TTS-S-S--HHHHHHHHHHHHTT--

Sequence (90 aa):
MMGVQPEDGFCTPSDPSDLGRCLRLLELVPEWKARISEMAIHGREWAALVSHWEELHQLMDDEVGIDWSKGNSALRTYERMKAIQGHHRT

pLDDT: mean 88.04, std 15.94, range [36.5, 98.06]

Radius of gyration: 13.51 Å; Cα contacts (8 Å, |Δi|>4): 75; chains: 1; bounding box: 30×26×42 Å

Organism: NCBI:txid2994495